Protein AF-A0A352JWT5-F1 (afdb_monomer)

Foldseek 3Di:
DPVVVVVVVVVVVPQPFPDWDFQDWDDDVVDTLDGGDTDTDGPPDDDDDDDDPSNNRVVVVVVRD

pLDDT: mean 88.26, std 12.54, range [61.22, 98.19]

Solvent-accessible surface area (backbone atoms only — not comparable to full-atom values): 4210 Å² total; per-residue (Å²): 141,66,64,69,58,57,51,50,52,52,58,66,67,51,49,54,70,68,44,78,47,73,59,43,61,41,68,62,84,93,45,72,49,37,74,62,41,66,50,78,41,38,56,90,67,85,86,85,90,83,76,63,94,82,67,25,62,70,57,55,50,61,76,75,104

Mean predicted aligned error: 7.66 Å

Nearest PDB structures (foldseek):
  8k1o-assembly1_B  TM=8.765E-01  e=3.222E-02  Mycobacterium tuberculosis H37Rv
  2yyz-assembly1_A  TM=9.721E-01  e=1.083E-01  Thermotoga maritima MSB8

Secondary structure (DSSP, 8-state):
--HHHHHHHHHHS---EEEEEEEEEEEETTEEEEEEEEEEEETT--------TTSSHHHHHHHH-

Radius of gyration: 16.88 Å; Cα contacts (8 Å, |Δi|>4): 64; chains: 1; bounding box: 45×28×40 Å

Structure (mmCIF, N/CA/C/O backbone):
data_AF-A0A352JWT5-F1
#
_entry.id   AF-A0A352JWT5-F1
#
loop_
_atom_site.group_PDB
_atom_site.id
_atom_site.type_symbol
_atom_site.label_atom_id
_atom_site.label_alt_id
_atom_site.label_comp_id
_atom_site.label_asym_id
_atom_site.label_entity_id
_atom_site.label_seq_id
_atom_site.pdbx_PDB_ins_code
_atom_site.Cartn_x
_atom_site.Cartn_y
_atom_site.Cartn_z
_atom_site.occupancy
_atom_site.B_iso_or_equiv
_atom_site.auth_seq_id
_atom_site.auth_comp_id
_atom_site.auth_asym_id
_atom_site.auth_atom_id
_atom_site.pdbx_PDB_mode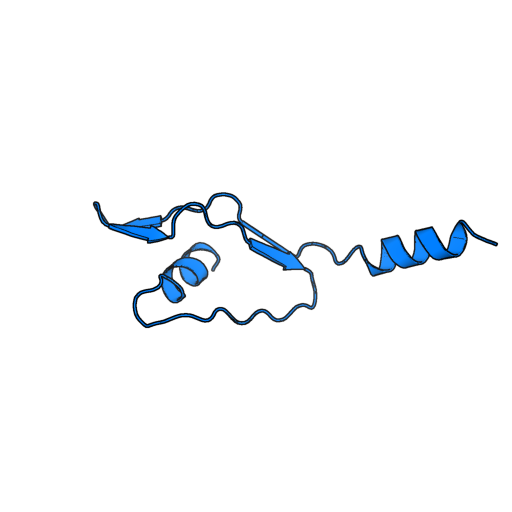l_num
ATOM 1 N N . MET A 1 1 ? -34.026 -19.654 20.757 1.00 61.53 1 MET A N 1
ATOM 2 C CA . MET A 1 1 ? -32.814 -19.083 21.391 1.00 61.53 1 MET A CA 1
ATOM 3 C C . MET A 1 1 ? -31.636 -18.939 20.406 1.00 61.53 1 MET A C 1
ATOM 5 O O . MET A 1 1 ? -30.524 -18.725 20.855 1.00 61.53 1 MET A O 1
ATOM 9 N N . SER A 1 2 ? -31.850 -19.003 19.081 1.00 70.75 2 SER A N 1
ATOM 10 C CA . SER A 1 2 ? -30.767 -19.103 18.080 1.00 70.75 2 SER A CA 1
ATOM 11 C C . SER A 1 2 ? -30.652 -17.920 17.104 1.00 70.75 2 SER A C 1
ATOM 13 O O . SER A 1 2 ? -29.567 -17.669 16.600 1.00 70.75 2 SER A O 1
ATOM 15 N N . GLU A 1 3 ? -31.721 -17.159 16.849 1.00 68.44 3 GLU A N 1
ATOM 16 C CA . GLU A 1 3 ? -31.684 -16.055 15.868 1.00 68.44 3 GLU A CA 1
ATOM 17 C C . GLU A 1 3 ? -31.094 -14.756 16.429 1.00 68.44 3 GLU A C 1
ATOM 19 O O . GLU A 1 3 ? -30.382 -14.039 15.730 1.00 68.44 3 GLU A O 1
ATOM 24 N N . SER A 1 4 ? -31.334 -14.461 17.708 1.00 67.88 4 SER A N 1
ATOM 25 C CA . SER A 1 4 ? -30.876 -13.215 18.338 1.00 67.88 4 SER A CA 1
ATOM 26 C C . SER A 1 4 ? -29.348 -13.129 18.452 1.00 67.88 4 SER A C 1
ATOM 28 O O . SER A 1 4 ? -28.791 -12.042 18.340 1.00 67.88 4 SER A O 1
ATOM 30 N N . VAL A 1 5 ? -28.670 -14.270 18.622 1.00 71.50 5 VAL A N 1
ATOM 31 C CA . VAL A 1 5 ? -27.199 -14.346 18.670 1.00 71.50 5 VAL A CA 1
ATOM 32 C C . VAL A 1 5 ? -26.606 -14.120 17.278 1.00 71.50 5 VAL A C 1
ATOM 34 O O . VAL A 1 5 ? -25.706 -13.302 17.132 1.00 71.50 5 VAL A O 1
ATOM 37 N N . ALA A 1 6 ? -27.180 -14.736 16.239 1.00 72.69 6 ALA A N 1
ATOM 38 C CA . ALA A 1 6 ? -26.719 -14.573 14.860 1.00 72.69 6 ALA A CA 1
ATOM 39 C C . ALA A 1 6 ? -26.871 -13.130 14.338 1.00 72.69 6 ALA A C 1
ATOM 41 O O . ALA A 1 6 ? -26.031 -12.647 13.581 1.00 72.69 6 ALA A O 1
ATOM 42 N N . ILE A 1 7 ? -27.930 -12.417 14.743 1.00 70.12 7 ILE A N 1
ATOM 43 C CA . ILE A 1 7 ? -28.124 -11.001 14.389 1.00 70.12 7 ILE A CA 1
ATOM 44 C C . ILE A 1 7 ? -27.092 -10.117 15.100 1.00 70.12 7 ILE A C 1
ATOM 46 O O . ILE A 1 7 ? -26.512 -9.236 14.468 1.00 70.12 7 ILE A O 1
ATOM 50 N N . ALA A 1 8 ? -26.832 -10.359 16.388 1.00 64.50 8 ALA A N 1
ATOM 51 C CA . ALA A 1 8 ? -25.836 -9.612 17.151 1.00 64.50 8 ALA A 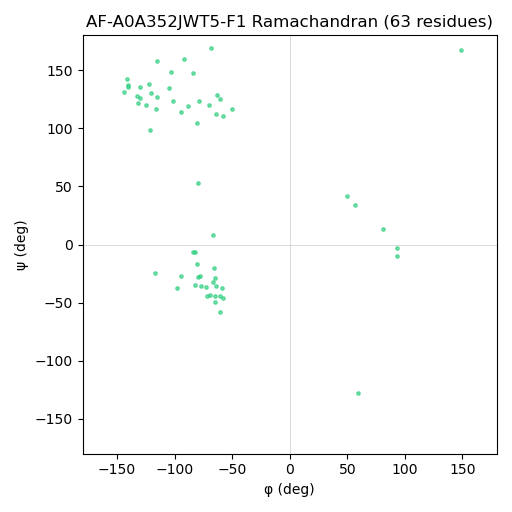CA 1
ATOM 52 C C . ALA A 1 8 ? -24.416 -9.836 16.613 1.00 64.50 8 ALA A C 1
ATOM 54 O O . ALA A 1 8 ? -23.697 -8.863 16.407 1.00 64.50 8 ALA A O 1
ATOM 55 N N . GLU A 1 9 ? -24.037 -11.079 16.299 1.00 66.62 9 GLU A N 1
ATOM 56 C CA . GLU A 1 9 ? -22.758 -11.390 15.645 1.00 66.62 9 GLU A CA 1
ATOM 57 C C . GLU A 1 9 ? -22.620 -10.676 14.304 1.00 66.62 9 GLU A C 1
ATOM 59 O O . GLU A 1 9 ? -21.550 -10.181 13.988 1.00 66.62 9 GLU A O 1
ATOM 64 N N . ARG A 1 10 ? -23.700 -10.553 13.531 1.00 65.19 10 ARG A N 1
ATOM 65 C CA . ARG A 1 10 ? -23.688 -9.903 12.214 1.00 65.19 10 ARG A CA 1
ATOM 66 C C . ARG A 1 10 ? -23.692 -8.377 12.286 1.00 65.19 10 ARG A C 1
ATOM 68 O O . ARG A 1 10 ? -23.178 -7.737 11.378 1.00 65.19 10 ARG A O 1
ATOM 75 N N . LEU A 1 11 ? -24.238 -7.800 13.355 1.00 64.50 11 LEU A N 1
ATOM 76 C CA . LEU A 1 11 ? -24.128 -6.371 13.665 1.00 64.50 11 LEU A CA 1
ATOM 77 C C . LEU A 1 11 ? -22.751 -6.022 14.252 1.00 64.50 11 LEU A C 1
ATOM 79 O O . LEU A 1 11 ? -22.218 -4.967 13.927 1.00 64.50 11 LEU A O 1
ATOM 83 N N . LEU A 1 12 ? -22.155 -6.913 15.053 1.00 63.34 12 LEU A N 1
ATOM 84 C CA . LEU A 1 12 ? -20.787 -6.785 15.575 1.00 63.34 12 LEU A CA 1
ATOM 85 C C . LEU A 1 12 ? -19.728 -7.034 14.488 1.00 63.34 12 LEU A C 1
ATOM 87 O O . LEU A 1 12 ? -18.717 -6.343 14.459 1.00 63.34 12 LEU A O 1
ATOM 91 N N . ALA A 1 13 ? -19.981 -7.972 13.572 1.00 61.22 13 ALA A N 1
ATOM 92 C CA . ALA A 1 13 ? -19.158 -8.253 12.393 1.00 61.22 13 ALA A CA 1
ATOM 93 C C . ALA A 1 13 ? -19.445 -7.307 11.220 1.0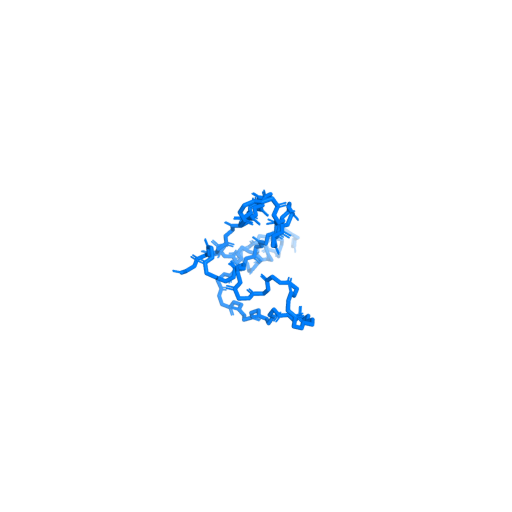0 61.22 13 ALA A C 1
ATOM 95 O O . ALA A 1 13 ? -18.744 -7.341 10.216 1.00 61.22 13 ALA A O 1
ATOM 96 N N . SER A 1 14 ? -20.461 -6.44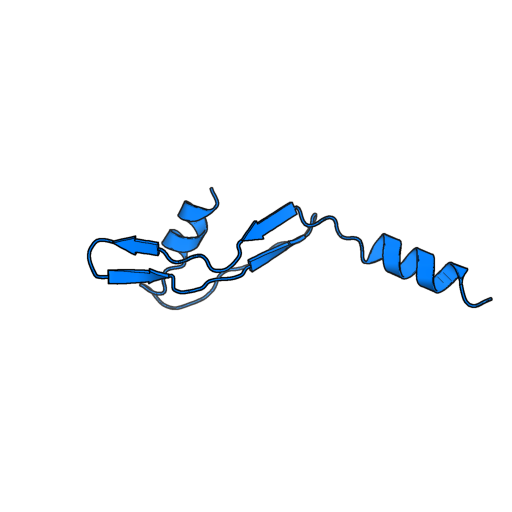5 11.330 1.00 61.69 14 SER A N 1
ATOM 97 C CA . SER A 1 14 ? -20.659 -5.323 10.413 1.00 61.69 14 SER A CA 1
ATOM 98 C C . SER 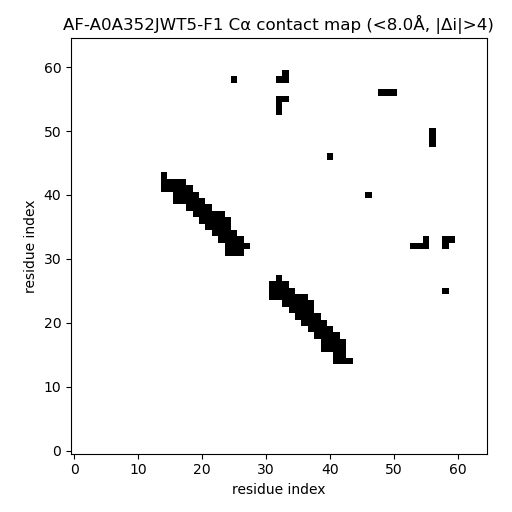A 1 14 ? -19.727 -4.177 10.811 1.00 61.69 14 SER A C 1
ATOM 100 O O . SER A 1 14 ? -20.161 -3.036 11.004 1.00 61.69 14 SER A O 1
ATOM 102 N N . SER A 1 15 ? -18.435 -4.467 10.940 1.00 64.88 15 SER A N 1
ATOM 103 C CA . SER A 1 15 ? -17.409 -3.441 10.901 1.00 64.88 15 SER A CA 1
ATOM 104 C C . SER A 1 15 ? -17.576 -2.734 9.556 1.00 64.88 15 SER A C 1
ATOM 106 O O . SER A 1 15 ? -17.468 -3.314 8.477 1.00 64.88 15 SER A O 1
ATOM 108 N N . LYS A 1 16 ? -18.033 -1.482 9.608 1.00 84.50 16 LYS A N 1
ATOM 109 C CA . LYS A 1 16 ? -18.352 -0.729 8.399 1.00 84.50 16 LYS A CA 1
ATOM 110 C C . LYS A 1 16 ? -17.047 -0.549 7.639 1.00 84.50 16 LYS A C 1
ATOM 112 O O . LYS A 1 16 ? -16.170 0.158 8.133 1.00 84.50 16 LYS A O 1
ATOM 117 N N . GLN A 1 17 ? -16.915 -1.183 6.475 1.00 87.62 17 GLN A N 1
ATOM 118 C CA . GLN A 1 17 ? -15.736 -1.010 5.634 1.00 87.62 1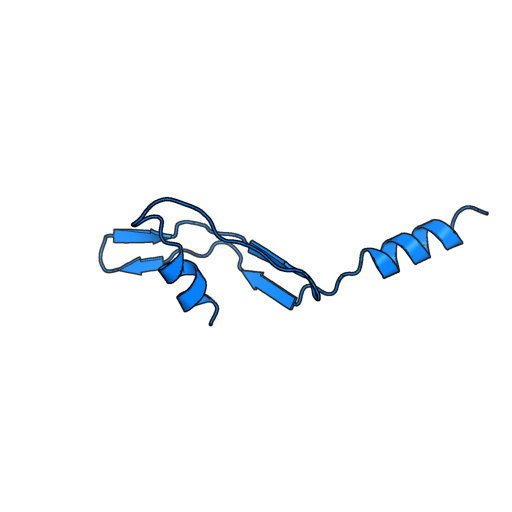7 GLN A CA 1
ATOM 119 C C . GLN A 1 17 ? -15.472 0.490 5.452 1.00 87.62 17 GLN A C 1
ATOM 121 O O . GLN A 1 17 ? -16.323 1.213 4.926 1.00 87.62 17 GLN A O 1
ATOM 126 N N . CYS A 1 18 ? -14.328 0.968 5.943 1.00 92.00 18 CYS A N 1
ATOM 127 C CA . CYS A 1 18 ? -13.979 2.386 5.901 1.00 92.00 18 CYS A CA 1
ATOM 128 C C . CYS A 1 18 ? -13.122 2.718 4.677 1.00 92.00 18 CYS A C 1
ATOM 130 O O . CYS A 1 18 ? -13.200 3.829 4.155 1.00 92.00 18 CYS A O 1
ATOM 132 N N . LEU A 1 19 ? -12.367 1.737 4.178 1.00 93.00 19 LEU A N 1
ATOM 133 C CA . LEU A 1 19 ? -11.549 1.842 2.980 1.00 93.00 19 LEU A CA 1
ATOM 134 C C . LEU A 1 19 ? -11.621 0.540 2.175 1.00 93.00 19 LEU A C 1
ATOM 136 O O . LEU A 1 19 ? -11.547 -0.568 2.711 1.00 93.00 19 LEU A O 1
ATOM 140 N N . GLY A 1 20 ? -11.742 0.678 0.858 1.00 93.69 20 GLY A N 1
ATOM 141 C CA . GLY A 1 20 ? -11.758 -0.442 -0.070 1.00 93.69 20 GLY A CA 1
ATOM 142 C C . GLY A 1 20 ? -11.061 -0.094 -1.374 1.00 93.69 20 GLY A C 1
ATOM 143 O O . GLY A 1 20 ? -11.347 0.931 -1.986 1.00 93.69 20 GLY A O 1
ATOM 144 N N . VAL A 1 21 ? -10.173 -0.980 -1.807 1.00 95.06 21 VAL A N 1
ATOM 145 C CA . VAL A 1 21 ? -9.470 -0.919 -3.086 1.00 95.06 21 VAL A CA 1
ATOM 146 C C . VAL A 1 21 ? -9.607 -2.283 -3.755 1.00 95.06 21 VAL A C 1
ATOM 148 O O . VAL A 1 21 ? -9.459 -3.306 -3.087 1.00 95.06 21 VAL A O 1
ATOM 151 N N . ARG A 1 22 ? -9.909 -2.324 -5.055 1.00 96.88 22 ARG A N 1
ATOM 152 C CA . ARG A 1 22 ? -10.057 -3.573 -5.819 1.00 96.88 22 ARG A CA 1
ATOM 153 C C . ARG A 1 22 ? -9.291 -3.479 -7.129 1.00 96.88 22 ARG A C 1
ATOM 155 O O . ARG A 1 22 ? -9.493 -2.524 -7.875 1.00 96.88 22 ARG A O 1
ATOM 162 N N . GLY A 1 23 ? -8.438 -4.467 -7.383 1.00 97.75 23 GLY A N 1
ATOM 163 C CA . GLY A 1 23 ? -7.653 -4.588 -8.612 1.00 97.75 23 GLY A CA 1
ATOM 164 C C . GLY A 1 23 ? -6.756 -3.389 -8.928 1.00 97.75 23 GLY A C 1
ATOM 165 O O . GLY A 1 23 ? -6.566 -3.029 -10.092 1.00 97.75 23 GLY A O 1
ATOM 166 N N . LEU A 1 24 ? -6.216 -2.725 -7.903 1.00 97.38 24 LEU A N 1
ATOM 167 C CA . LEU A 1 24 ? -5.374 -1.555 -8.100 1.00 97.38 24 LEU A CA 1
ATOM 168 C C . LEU A 1 24 ? -4.039 -1.949 -8.715 1.00 97.38 24 LEU A C 1
ATOM 170 O O . LEU A 1 24 ? -3.234 -2.669 -8.126 1.00 97.38 24 LEU A O 1
ATOM 174 N N . THR A 1 25 ? -3.787 -1.385 -9.887 1.00 97.81 25 THR A N 1
ATOM 175 C CA . THR A 1 25 ? -2.510 -1.486 -10.579 1.00 97.81 25 THR A CA 1
ATOM 176 C C . THR A 1 25 ? -1.954 -0.084 -10.772 1.00 97.81 25 THR A C 1
ATOM 178 O O . THR A 1 25 ? -2.660 0.816 -11.233 1.00 97.81 25 THR A O 1
ATOM 181 N N . LYS A 1 26 ? -0.688 0.122 -10.408 1.00 97.50 26 LYS A N 1
ATOM 182 C CA . LYS A 1 26 ? -0.006 1.410 -10.544 1.00 97.50 26 LYS A CA 1
ATOM 183 C C . LYS A 1 26 ? 1.277 1.242 -11.340 1.00 97.50 26 LYS A C 1
ATOM 185 O O . LYS A 1 26 ? 2.202 0.567 -10.899 1.00 97.50 26 LYS A O 1
ATOM 190 N N . TYR A 1 27 ? 1.338 1.952 -12.462 1.00 97.75 27 TYR A N 1
ATOM 191 C CA . TYR A 1 27 ? 2.521 2.065 -13.303 1.00 97.75 27 TYR A CA 1
ATOM 192 C C . 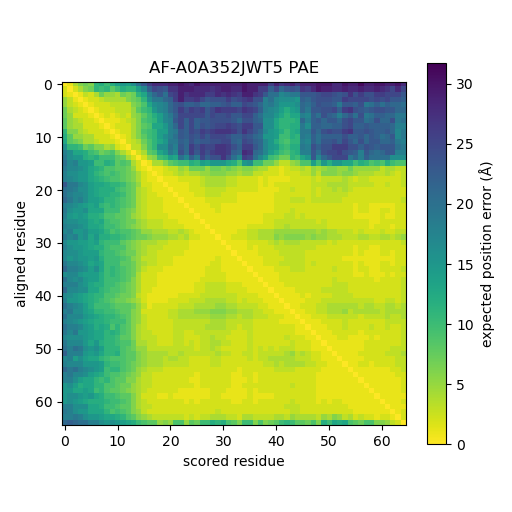TYR A 1 27 ? 3.245 3.406 -13.126 1.00 97.75 27 TYR A C 1
ATOM 194 O O . TYR A 1 27 ? 2.620 4.454 -12.896 1.00 97.75 27 TYR A O 1
ATOM 202 N N . PHE A 1 28 ? 4.565 3.358 -13.290 1.00 96.75 28 PHE A N 1
ATOM 203 C CA . PHE A 1 28 ? 5.446 4.491 -13.561 1.00 96.75 28 PHE A CA 1
ATOM 204 C C . PHE A 1 28 ? 6.172 4.222 -14.884 1.00 96.75 28 PHE A C 1
ATOM 206 O O . PHE A 1 28 ? 7.146 3.473 -14.918 1.00 96.75 28 PHE A O 1
ATOM 213 N N . GLY A 1 29 ? 5.672 4.798 -15.981 1.00 96.69 29 GLY A N 1
ATOM 214 C CA . GLY A 1 29 ? 6.079 4.367 -17.323 1.00 96.69 29 GLY A CA 1
ATOM 215 C C . GLY A 1 29 ? 5.746 2.886 -17.517 1.00 96.69 29 GLY A C 1
ATOM 216 O O . GLY A 1 29 ? 4.629 2.473 -17.215 1.00 96.69 29 GLY A O 1
ATOM 217 N N . ASP A 1 30 ? 6.732 2.092 -17.929 1.00 96.75 30 ASP A N 1
ATOM 218 C CA . ASP A 1 30 ? 6.575 0.645 -18.140 1.00 96.75 30 ASP A CA 1
ATOM 219 C C . ASP A 1 30 ? 6.737 -0.186 -16.854 1.00 96.75 30 ASP A C 1
ATOM 221 O O . ASP A 1 30 ? 6.512 -1.396 -16.847 1.00 96.75 30 ASP A O 1
ATOM 225 N N . PHE A 1 31 ? 7.126 0.440 -15.740 1.00 96.12 31 PHE A N 1
ATOM 226 C CA . PHE A 1 31 ? 7.342 -0.259 -14.478 1.00 96.12 31 PHE A CA 1
ATOM 227 C C . PHE A 1 31 ? 6.049 -0.353 -13.658 1.00 96.12 31 PHE A C 1
ATOM 229 O O . PHE A 1 31 ? 5.496 0.666 -13.236 1.00 96.12 31 PHE A O 1
ATOM 236 N N . ALA A 1 32 ? 5.591 -1.576 -13.383 1.00 97.31 32 ALA A N 1
ATOM 237 C CA . ALA A 1 32 ? 4.476 -1.843 -12.477 1.00 97.31 32 ALA A CA 1
ATOM 238 C C . ALA A 1 32 ? 4.945 -1.802 -11.013 1.00 97.31 32 ALA A C 1
ATOM 240 O O . ALA A 1 32 ? 5.574 -2.737 -10.524 1.00 97.31 32 ALA A O 1
ATOM 241 N N . ALA A 1 33 ? 4.618 -0.725 -10.298 1.00 97.31 33 ALA A N 1
ATOM 242 C CA . ALA A 1 33 ? 4.910 -0.605 -8.870 1.00 97.31 33 ALA A CA 1
ATOM 243 C C . ALA A 1 33 ? 3.907 -1.366 -7.988 1.00 97.31 33 ALA A C 1
ATOM 245 O O . ALA A 1 33 ? 4.257 -1.792 -6.890 1.00 97.31 33 ALA A O 1
ATOM 246 N N . ASN A 1 34 ? 2.668 -1.530 -8.450 1.00 98.19 34 ASN A N 1
ATOM 247 C CA . ASN A 1 34 ? 1.654 -2.384 -7.833 1.00 98.19 34 ASN A CA 1
ATOM 248 C C . ASN A 1 34 ? 0.859 -3.068 -8.949 1.00 98.19 34 ASN A C 1
ATOM 250 O O . ASN A 1 34 ? 0.555 -2.407 -9.942 1.00 98.19 34 ASN A O 1
ATOM 254 N N . THR A 1 35 ? 0.484 -4.334 -8.761 1.00 98.12 35 THR A N 1
ATOM 255 C CA . THR A 1 35 ? -0.277 -5.120 -9.744 1.00 98.12 35 THR A CA 1
ATOM 256 C C . THR A 1 35 ? -1.445 -5.810 -9.059 1.00 98.12 35 THR A C 1
ATOM 258 O O . THR A 1 35 ? -1.227 -6.569 -8.119 1.00 98.12 35 THR A O 1
ATOM 261 N N . ASP A 1 36 ? -2.661 -5.532 -9.531 1.00 98.19 36 ASP A N 1
ATOM 262 C CA . ASP A 1 36 ? -3.918 -6.172 -9.113 1.00 98.19 36 ASP A CA 1
ATOM 263 C C . ASP A 1 36 ? -4.149 -6.230 -7.586 1.00 98.19 36 ASP A C 1
ATOM 265 O O . ASP A 1 36 ? -4.592 -7.226 -7.014 1.00 98.19 36 ASP A O 1
ATOM 269 N N . VAL A 1 37 ? -3.833 -5.139 -6.883 1.00 97.50 37 VAL A N 1
ATOM 270 C CA . VAL A 1 37 ? -3.929 -5.083 -5.422 1.00 97.50 37 VAL A CA 1
ATOM 271 C C . VAL A 1 37 ? -5.376 -4.877 -4.979 1.00 97.50 37 VAL A C 1
ATOM 273 O O . VAL A 1 37 ? -6.018 -3.881 -5.319 1.00 97.50 37 VAL A O 1
ATOM 276 N N . THR A 1 38 ? -5.865 -5.792 -4.146 1.00 96.81 38 THR A N 1
ATOM 277 C CA . THR A 1 38 ? -7.155 -5.679 -3.459 1.00 96.81 38 THR A CA 1
ATOM 278 C C . THR A 1 38 ? -6.927 -5.584 -1.953 1.00 96.81 38 THR A C 1
ATOM 280 O O . THR A 1 38 ? -6.230 -6.416 -1.378 1.00 96.81 38 THR A O 1
ATOM 283 N N . LEU A 1 39 ? -7.499 -4.557 -1.323 1.00 95.00 39 LEU A N 1
ATOM 284 C CA . LEU A 1 39 ? -7.370 -4.271 0.106 1.00 95.00 39 LEU A CA 1
ATOM 285 C C . LEU A 1 39 ? -8.712 -3.784 0.658 1.00 95.00 39 LEU A C 1
ATOM 287 O O . LEU A 1 39 ? -9.353 -2.914 0.069 1.00 95.00 39 LEU A O 1
ATOM 291 N N . SER A 1 40 ? -9.104 -4.295 1.819 1.00 93.81 40 SER A N 1
ATOM 292 C CA . SER A 1 40 ? -10.209 -3.778 2.625 1.00 93.81 40 SER A CA 1
ATOM 293 C C . SER A 1 40 ? -9.695 -3.408 4.006 1.00 93.81 40 SER A C 1
ATOM 295 O O . SER A 1 40 ? -8.886 -4.135 4.577 1.00 93.81 40 SER A O 1
ATOM 297 N N . VAL A 1 41 ? -10.157 -2.276 4.524 1.00 92.62 41 VAL A N 1
ATOM 298 C CA . VAL A 1 41 ? -9.928 -1.873 5.909 1.00 92.62 41 VAL A CA 1
ATOM 299 C C . VAL A 1 41 ? -11.261 -1.487 6.504 1.00 92.62 41 VAL A C 1
ATOM 301 O O . VAL A 1 41 ? -11.965 -0.625 5.957 1.00 92.62 41 VAL A O 1
ATOM 304 N N . ASP A 1 42 ? -11.594 -2.100 7.626 1.00 92.25 42 ASP A N 1
ATOM 305 C CA . ASP A 1 42 ? -12.830 -1.805 8.315 1.00 92.25 42 ASP A CA 1
ATOM 306 C C . ASP A 1 42 ? -12.644 -0.717 9.367 1.00 92.25 42 ASP A C 1
ATOM 308 O O . ASP A 1 42 ? -11.537 -0.363 9.781 1.00 92.25 42 ASP A O 1
ATOM 312 N N . GLN A 1 43 ? -13.753 -0.094 9.753 1.00 91.31 43 GLN A N 1
ATOM 313 C CA . GLN A 1 43 ? -13.728 0.971 10.738 1.00 91.31 43 GLN A CA 1
ATOM 314 C C . GLN A 1 43 ? -13.168 0.467 12.075 1.00 91.31 43 GLN A C 1
ATOM 316 O O . GLN A 1 43 ? -13.697 -0.469 12.667 1.00 91.31 43 GLN A O 1
ATOM 321 N N . GLY A 1 44 ? -12.138 1.154 12.576 1.00 90.81 44 GLY A N 1
ATOM 322 C CA . GLY A 1 44 ? -11.488 0.833 13.849 1.00 90.81 44 GLY A CA 1
ATOM 323 C C . GLY A 1 44 ? -10.278 -0.096 13.728 1.00 90.81 44 GLY A C 1
ATOM 324 O O . GLY A 1 44 ? -9.611 -0.331 14.733 1.00 90.81 44 GLY A O 1
ATOM 325 N N . GLU A 1 45 ? -9.956 -0.580 12.527 1.00 89.56 45 GLU A N 1
ATOM 326 C CA . GLU A 1 45 ? -8.773 -1.408 12.296 1.00 89.56 45 GLU A CA 1
ATOM 327 C C . GLU A 1 45 ? -7.506 -0.575 12.076 1.00 89.56 45 GLU A C 1
ATOM 329 O O . GLU A 1 45 ? -7.528 0.512 11.494 1.00 89.56 45 GLU A O 1
ATOM 334 N N . ILE A 1 46 ? -6.370 -1.127 12.512 1.00 91.44 46 ILE A N 1
ATOM 335 C CA . ILE A 1 46 ? -5.037 -0.605 12.205 1.00 91.44 46 ILE A CA 1
ATOM 336 C C . ILE A 1 46 ? -4.304 -1.664 11.390 1.00 91.44 46 ILE A C 1
ATOM 338 O O . ILE A 1 46 ? -4.003 -2.747 11.891 1.00 91.44 46 ILE A O 1
ATOM 342 N N . HIS A 1 47 ? -3.971 -1.329 10.146 1.00 91.44 47 HIS A N 1
ATOM 343 C CA . HIS A 1 47 ? -3.211 -2.202 9.260 1.00 91.44 47 HIS A CA 1
ATOM 344 C C . HIS A 1 47 ? -1.766 -1.738 9.106 1.00 91.44 47 HIS A C 1
ATOM 346 O O . HIS A 1 47 ? -1.490 -0.562 8.869 1.00 91.44 47 HIS A O 1
ATOM 352 N N . ALA A 1 48 ? -0.840 -2.691 9.192 1.00 94.44 48 ALA A N 1
ATOM 353 C CA . ALA A 1 48 ? 0.564 -2.486 8.873 1.00 94.44 48 ALA A CA 1
ATOM 354 C C . ALA A 1 48 ? 0.860 -3.057 7.483 1.00 94.44 48 ALA A C 1
ATOM 356 O O . ALA A 1 48 ? 0.646 -4.242 7.230 1.00 94.44 48 ALA A O 1
ATOM 357 N N . LEU A 1 49 ? 1.390 -2.222 6.590 1.00 94.88 49 LEU A N 1
ATOM 358 C CA . LEU A 1 49 ? 1.859 -2.662 5.281 1.00 94.88 49 LEU A CA 1
ATOM 359 C C . LEU A 1 49 ? 3.360 -2.963 5.350 1.00 94.88 49 LEU A C 1
ATOM 361 O O . LEU A 1 49 ? 4.174 -2.059 5.549 1.00 94.88 49 LEU A O 1
ATOM 365 N N . LEU A 1 50 ? 3.726 -4.232 5.177 1.00 96.19 50 LEU A N 1
ATOM 366 C CA . LEU A 1 50 ? 5.099 -4.731 5.293 1.00 96.19 50 LEU A CA 1
ATOM 367 C C . LEU A 1 50 ? 5.626 -5.252 3.953 1.00 96.19 50 LEU A C 1
ATOM 369 O O . LEU A 1 50 ? 4.866 -5.565 3.043 1.00 96.19 50 LEU A O 1
ATOM 373 N N . GLY A 1 51 ? 6.951 -5.304 3.826 1.00 95.62 51 GLY A N 1
ATOM 374 C CA . GLY A 1 51 ? 7.645 -5.713 2.604 1.00 95.62 51 GLY A CA 1
ATOM 375 C C . GLY A 1 51 ? 8.990 -5.008 2.452 1.00 95.62 51 GLY A C 1
ATOM 376 O O . GLY A 1 51 ? 9.267 -4.022 3.139 1.00 95.62 51 GLY A O 1
ATOM 377 N N . GLU A 1 52 ? 9.821 -5.479 1.531 1.00 98.00 52 GLU A N 1
ATOM 378 C CA . GLU A 1 52 ? 11.154 -4.928 1.262 1.00 98.00 52 GLU A CA 1
ATOM 379 C C . GLU A 1 52 ? 11.133 -3.522 0.633 1.00 98.00 52 GLU A C 1
ATOM 381 O O . GLU A 1 52 ? 10.088 -2.996 0.221 1.00 98.00 52 GLU A O 1
ATOM 386 N N . ASN A 1 53 ? 12.297 -2.874 0.578 1.00 96.62 53 ASN A N 1
ATOM 387 C CA . ASN A 1 53 ? 12.450 -1.606 -0.131 1.00 96.62 53 ASN A CA 1
ATOM 388 C C . ASN A 1 53 ? 12.183 -1.814 -1.624 1.00 96.62 53 ASN A C 1
ATOM 390 O O . ASN A 1 53 ? 12.755 -2.703 -2.237 1.00 96.62 53 ASN A O 1
ATOM 394 N N . GLY A 1 54 ? 11.303 -0.991 -2.199 1.00 94.94 54 GLY A N 1
ATOM 395 C CA . GLY A 1 54 ? 10.879 -1.133 -3.595 1.00 94.94 54 GLY A CA 1
ATOM 396 C C . GLY A 1 54 ? 9.610 -1.965 -3.810 1.00 94.94 54 GLY A C 1
ATOM 397 O O . GLY A 1 54 ? 9.022 -1.853 -4.877 1.00 94.94 54 GLY A O 1
ATOM 398 N N . ALA A 1 55 ? 9.089 -2.670 -2.797 1.00 96.31 55 ALA A N 1
ATOM 399 C CA . ALA A 1 55 ? 7.883 -3.511 -2.914 1.00 96.31 55 ALA A CA 1
ATOM 400 C C . ALA A 1 55 ? 6.555 -2.756 -3.182 1.00 96.31 55 ALA A C 1
ATOM 402 O O . ALA A 1 55 ? 5.478 -3.329 -3.069 1.00 96.31 55 ALA A O 1
ATOM 403 N N . GLY A 1 56 ? 6.592 -1.445 -3.448 1.00 97.00 56 GLY A N 1
ATOM 404 C CA . GLY A 1 56 ? 5.391 -0.666 -3.765 1.00 97.00 56 GLY A CA 1
ATOM 405 C C . GLY A 1 56 ? 4.553 -0.219 -2.562 1.00 97.00 56 GLY A C 1
ATOM 406 O O . GLY A 1 56 ? 3.440 0.255 -2.755 1.00 97.00 56 GLY A O 1
ATOM 407 N N . LYS A 1 57 ? 5.069 -0.311 -1.326 1.00 97.75 57 LYS A N 1
ATOM 408 C CA . LYS A 1 57 ? 4.330 0.061 -0.098 1.00 97.75 57 LYS A CA 1
ATOM 409 C C . LYS A 1 57 ? 3.906 1.530 -0.063 1.00 97.75 57 LYS A C 1
ATOM 411 O O . LYS A 1 57 ? 2.725 1.842 0.016 1.00 97.75 57 LYS A O 1
ATOM 416 N N . SER A 1 58 ? 4.871 2.448 -0.154 1.00 97.56 58 SER A N 1
ATOM 417 C CA . SER A 1 58 ? 4.581 3.888 -0.173 1.00 97.56 58 SER A CA 1
ATOM 418 C C . SER A 1 58 ? 3.800 4.293 -1.419 1.00 97.56 58 SER A C 1
ATOM 420 O O . SER A 1 58 ? 3.037 5.248 -1.364 1.00 97.56 58 SER A O 1
ATOM 422 N N . THR A 1 59 ? 3.972 3.572 -2.531 1.00 97.94 59 THR A N 1
ATOM 423 C CA . THR A 1 59 ? 3.165 3.770 -3.737 1.00 97.94 59 THR A CA 1
ATOM 424 C C . THR A 1 59 ? 1.706 3.418 -3.472 1.00 97.94 59 THR A C 1
ATOM 426 O O . THR A 1 59 ? 0.848 4.251 -3.733 1.00 97.94 59 THR A O 1
ATOM 429 N N . LEU A 1 60 ? 1.426 2.248 -2.887 1.00 97.06 60 LEU A N 1
ATOM 430 C CA . LEU A 1 60 ? 0.070 1.821 -2.544 1.00 97.06 60 LEU A CA 1
ATOM 431 C C . LEU A 1 60 ? -0.606 2.818 -1.596 1.00 97.06 60 LEU A C 1
ATOM 433 O O . LEU A 1 60 ? -1.730 3.232 -1.855 1.00 97.06 60 LEU A O 1
ATOM 437 N N . VAL A 1 61 ? 0.099 3.255 -0.547 1.00 95.50 61 VAL A N 1
ATOM 438 C CA . VAL A 1 61 ? -0.429 4.246 0.407 1.00 95.50 61 VAL A CA 1
ATOM 439 C C . VAL A 1 61 ? -0.753 5.574 -0.287 1.00 95.50 61 VAL A C 1
ATOM 441 O O . VAL A 1 61 ? -1.844 6.095 -0.094 1.00 95.50 61 VAL A O 1
ATOM 444 N N . LYS A 1 62 ? 0.132 6.079 -1.159 1.00 95.81 62 LYS A N 1
ATOM 445 C CA . LYS A 1 62 ? -0.093 7.319 -1.933 1.00 95.81 62 LYS A CA 1
ATOM 446 C C . LYS A 1 62 ? -1.230 7.234 -2.950 1.00 95.81 62 LYS A C 1
ATOM 448 O O . LYS A 1 62 ? -1.692 8.253 -3.445 1.00 95.81 62 LYS A O 1
ATOM 453 N N . MET A 1 63 ? -1.616 6.028 -3.352 1.00 95.38 63 MET A N 1
ATOM 454 C CA . MET A 1 63 ? -2.772 5.846 -4.228 1.00 95.38 63 MET A CA 1
ATOM 455 C C . MET A 1 63 ? -4.094 5.903 -3.453 1.00 95.38 63 MET A C 1
ATOM 457 O O . MET A 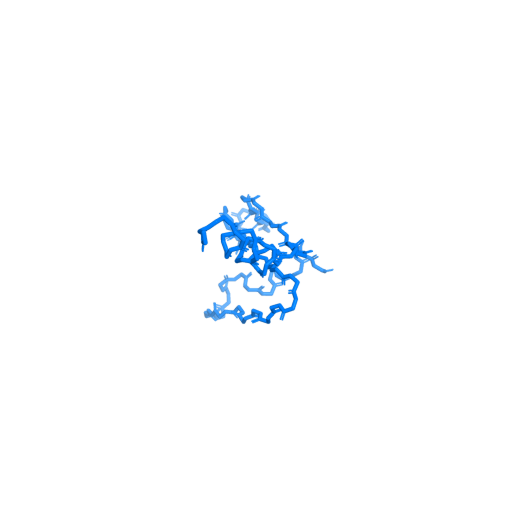1 63 ? -5.145 6.053 -4.070 1.00 95.38 63 MET A O 1
ATOM 461 N N . ILE A 1 64 ? -4.042 5.754 -2.127 1.00 91.25 64 ILE A N 1
ATOM 462 C CA . ILE A 1 64 ? -5.197 5.741 -1.227 1.00 91.25 64 ILE A CA 1
ATOM 463 C C . ILE A 1 64 ? -5.408 7.116 -0.566 1.00 91.25 64 ILE A C 1
ATOM 465 O O . ILE A 1 64 ? -6.556 7.521 -0.388 1.00 91.25 64 ILE A O 1
ATOM 469 N N . TYR A 1 65 ? -4.322 7.814 -0.207 1.00 80.88 65 TYR A N 1
ATOM 470 C CA . TYR A 1 65 ? -4.292 9.126 0.458 1.00 80.88 65 TYR A CA 1
ATOM 471 C C . TYR A 1 65 ? -3.281 10.053 -0.222 1.00 80.88 65 TYR A C 1
ATOM 473 O O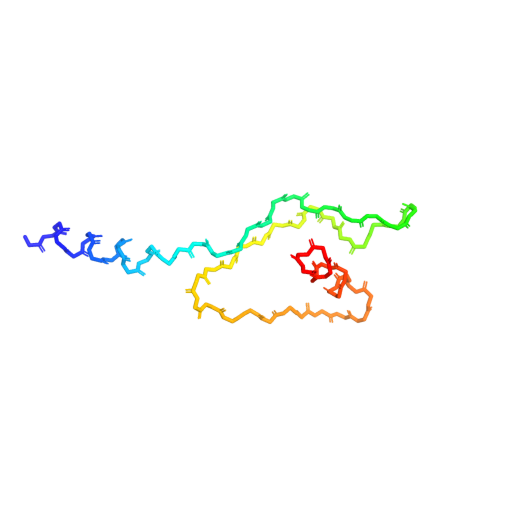 . TYR A 1 65 ? -3.638 11.223 -0.481 1.00 80.88 65 TYR A O 1
#

Sequence (65 aa):
MSESVAIAERLLASSKQCLGVRGLTKYFGDFAANTDVTLSVDQGEIHALLGENGAGKSTLVKMIY